Protein AF-A0A3A4V1M1-F1 (afdb_monomer)

Radius of gyration: 19.66 Å; Cα contacts (8 Å, |Δi|>4): 80; chains: 1; bounding box: 63×35×37 Å

Sequence (74 aa):
MKRVALLLLILAACAEEQLTSEQQEYKSLCDQDNNPWMLMNEMKDGKIIGPSCYGCMPNERNHICTREEYKTFA

Solvent-accessible surface area (backbone atoms only — not comparable to full-atom values): 4837 Å² total; per-residue (Å²): 135,87,82,82,80,81,80,80,80,80,76,81,72,77,78,75,81,82,68,51,74,67,54,48,55,43,43,52,52,20,57,74,72,75,22,54,72,42,81,30,46,35,65,55,96,94,35,79,77,54,78,70,38,63,23,48,47,56,93,94,61,54,66,40,68,43,62,69,60,46,66,77,71,113

Nearest PDB structures (foldseek):
  7xi6-assembly1_A  TM=2.782E-01  e=1.916E+00  Saccharolobus solfataricus

Mean predicted aligned error: 10.07 Å

Foldseek 3Di:
DDDDPDDPPPPPPPPDPDDDPQRVVQCVVLVVVVFDWDWFFDDDPNDGDDDIATHTDDPPDGDDHHSVSVVVPD

Structure (mmCIF, N/CA/C/O backbone):
data_AF-A0A3A4V1M1-F1
#
_entry.id   AF-A0A3A4V1M1-F1
#
loop_
_atom_site.group_PDB
_atom_site.id
_atom_site.type_symbol
_atom_site.label_atom_id
_atom_site.label_alt_id
_atom_site.label_comp_id
_atom_site.label_asym_id
_atom_site.label_entity_id
_atom_site.label_seq_id
_atom_site.pdbx_PDB_ins_code
_atom_site.Cartn_x
_atom_site.Cartn_y
_atom_site.Cartn_z
_atom_site.occupancy
_atom_site.B_iso_or_equiv
_atom_site.auth_seq_id
_atom_site.auth_comp_id
_atom_site.auth_asym_id
_atom_site.auth_atom_id
_atom_site.pdbx_PDB_model_num
ATOM 1 N N . MET A 1 1 ? 49.878 -22.058 23.937 1.00 49.50 1 MET A N 1
ATOM 2 C CA . MET A 1 1 ? 48.931 -20.921 23.893 1.00 49.50 1 MET A CA 1
ATOM 3 C C . MET A 1 1 ? 47.681 -21.374 23.142 1.00 49.50 1 MET A C 1
ATOM 5 O O . MET A 1 1 ? 47.744 -21.523 21.928 1.00 49.50 1 MET A O 1
ATOM 9 N N . LYS A 1 2 ? 46.598 -21.730 23.847 1.00 44.12 2 LYS A N 1
ATOM 10 C CA . LYS A 1 2 ? 45.357 -22.234 23.228 1.00 44.12 2 LYS A CA 1
ATOM 11 C C . LYS A 1 2 ? 44.512 -21.034 22.779 1.00 44.12 2 LYS A C 1
ATOM 13 O O . LYS A 1 2 ? 44.108 -20.238 23.618 1.00 44.12 2 LYS A O 1
ATOM 18 N N . ARG A 1 3 ? 44.302 -20.875 21.469 1.00 55.00 3 ARG A N 1
ATOM 19 C CA . ARG A 1 3 ? 43.448 -19.826 20.892 1.00 55.00 3 ARG A CA 1
ATOM 20 C C . ARG A 1 3 ? 41.989 -20.250 21.071 1.00 55.00 3 ARG A C 1
ATOM 22 O O . ARG A 1 3 ? 41.556 -21.205 20.437 1.00 55.00 3 ARG A O 1
ATOM 29 N N . VAL A 1 4 ? 41.258 -19.578 21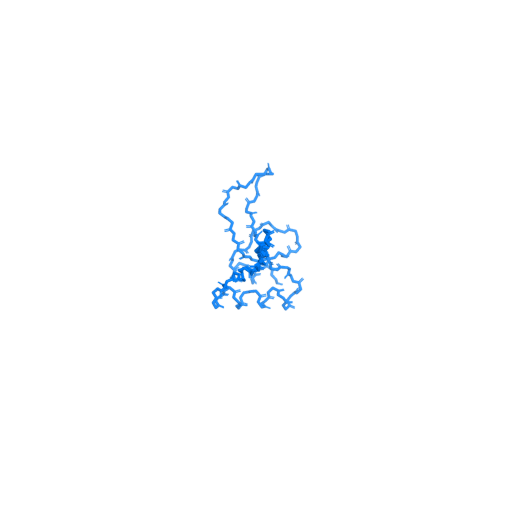.958 1.00 58.78 4 VAL A N 1
ATOM 30 C CA . VAL A 1 4 ? 39.801 -19.719 22.067 1.00 58.78 4 VAL A CA 1
ATOM 31 C C . VAL A 1 4 ? 39.200 -18.880 20.944 1.00 58.78 4 VAL A C 1
ATOM 33 O O . VAL A 1 4 ? 39.205 -17.655 21.007 1.00 58.78 4 VAL A O 1
ATOM 36 N N . ALA A 1 5 ? 38.768 -19.543 19.873 1.00 59.97 5 ALA A N 1
ATOM 37 C CA . ALA A 1 5 ? 38.013 -18.909 18.804 1.00 59.97 5 ALA A CA 1
ATOM 38 C C . ALA A 1 5 ? 36.573 -18.706 19.294 1.00 59.97 5 ALA A C 1
ATOM 40 O O . ALA A 1 5 ? 35.818 -19.664 19.446 1.00 59.97 5 ALA A O 1
ATOM 41 N N . LEU A 1 6 ? 36.223 -17.457 19.595 1.00 55.56 6 LEU A N 1
ATOM 42 C CA . LEU A 1 6 ? 34.869 -17.051 19.946 1.00 55.56 6 LEU A CA 1
ATOM 43 C C . LEU A 1 6 ? 34.055 -16.948 18.644 1.00 55.56 6 LEU A C 1
ATOM 45 O O . LEU A 1 6 ? 34.169 -15.968 17.911 1.00 55.56 6 LEU A O 1
ATOM 49 N N . LEU A 1 7 ? 33.289 -17.990 18.315 1.00 55.91 7 LEU A N 1
ATOM 50 C CA . LEU A 1 7 ? 32.342 -17.972 17.197 1.00 55.91 7 LEU A CA 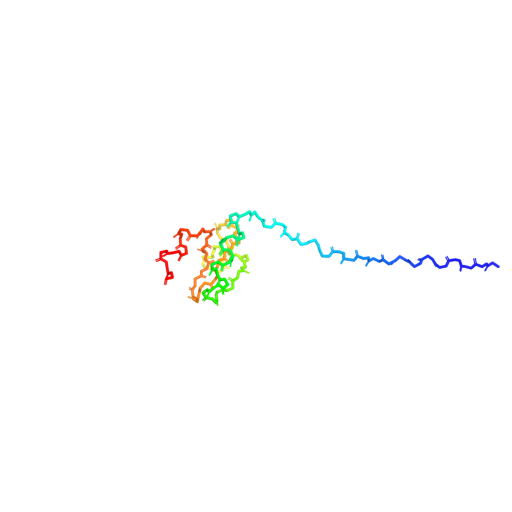1
ATOM 51 C C . LEU A 1 7 ? 31.124 -17.118 17.581 1.00 55.91 7 LEU A C 1
ATOM 53 O O . LEU A 1 7 ? 30.254 -17.557 18.329 1.00 55.91 7 LEU A O 1
ATOM 57 N N . LEU A 1 8 ? 31.071 -15.889 17.065 1.00 58.16 8 LEU A N 1
ATOM 58 C CA . LEU A 1 8 ? 29.889 -15.026 17.100 1.00 58.16 8 LEU A CA 1
ATOM 59 C C . LEU A 1 8 ? 28.867 -15.537 16.073 1.00 58.16 8 LEU A C 1
ATOM 61 O O . LEU A 1 8 ? 28.954 -15.236 14.885 1.00 58.16 8 LEU A O 1
ATOM 65 N N . LEU A 1 9 ? 27.906 -16.337 16.538 1.00 57.28 9 LEU A N 1
ATOM 66 C CA . LEU A 1 9 ? 26.696 -16.678 15.789 1.00 57.28 9 LEU A CA 1
ATOM 67 C C . LEU A 1 9 ? 25.791 -15.441 15.749 1.00 57.28 9 LEU A C 1
ATOM 69 O O . LEU A 1 9 ? 25.068 -15.157 16.702 1.00 57.28 9 LEU A O 1
ATOM 73 N N . ILE A 1 10 ? 25.854 -14.683 14.655 1.00 62.59 10 ILE A N 1
ATOM 74 C CA . ILE A 1 10 ? 24.919 -13.588 14.392 1.00 62.59 10 ILE A CA 1
ATOM 75 C C . ILE A 1 10 ? 23.596 -14.228 13.964 1.00 62.59 10 ILE A C 1
ATOM 77 O O . ILE A 1 10 ? 23.380 -14.529 12.792 1.00 62.59 10 ILE A O 1
ATOM 81 N N . LEU A 1 11 ? 22.724 -14.488 14.939 1.00 58.44 11 LEU A N 1
ATOM 82 C CA . LEU A 1 11 ? 21.320 -14.797 14.697 1.00 58.44 11 LEU A CA 1
ATOM 83 C C . LEU A 1 11 ? 20.662 -13.516 14.178 1.00 58.44 11 LEU A C 1
ATOM 85 O O . LEU A 1 11 ? 20.235 -12.665 14.954 1.00 58.44 11 LEU A O 1
ATOM 89 N N . ALA A 1 12 ? 20.627 -13.361 12.857 1.00 57.50 12 ALA A N 1
ATOM 90 C CA . ALA A 1 12 ? 19.761 -12.399 12.197 1.00 57.50 12 ALA A CA 1
ATOM 91 C C . ALA A 1 12 ? 18.310 -12.854 12.410 1.00 57.50 12 ALA A C 1
ATOM 93 O O . ALA A 1 12 ? 17.722 -13.529 11.570 1.00 57.50 12 ALA A O 1
ATOM 94 N N . ALA A 1 13 ? 17.753 -12.542 13.579 1.00 55.62 13 ALA A N 1
ATOM 95 C CA . ALA A 1 13 ? 16.316 -12.542 13.761 1.00 55.62 13 ALA A CA 1
ATOM 96 C C . ALA A 1 13 ? 15.773 -11.466 12.815 1.00 55.62 13 ALA A C 1
ATOM 98 O O . ALA A 1 13 ? 15.956 -10.272 13.055 1.00 55.62 13 ALA A O 1
ATOM 99 N N . CYS A 1 14 ? 15.184 -11.889 11.697 1.00 59.25 14 CYS A N 1
ATOM 100 C CA . CYS A 1 14 ? 14.320 -11.028 10.905 1.00 59.25 14 CYS A CA 1
ATOM 101 C C . CYS A 1 14 ? 13.254 -10.497 11.864 1.00 59.25 14 CYS A C 1
ATOM 103 O O . CYS A 1 14 ? 12.430 -11.265 12.352 1.00 59.25 14 CYS A O 1
ATOM 105 N N . ALA A 1 15 ? 13.334 -9.214 12.213 1.00 61.94 15 ALA A N 1
ATOM 106 C CA . ALA A 1 15 ? 12.289 -8.549 12.967 1.00 61.94 15 ALA A CA 1
ATOM 107 C C . ALA A 1 15 ? 11.033 -8.578 12.092 1.00 61.94 15 ALA A C 1
ATOM 109 O O . ALA A 1 15 ? 10.948 -7.851 11.106 1.00 61.94 15 ALA A O 1
ATOM 110 N N . GLU A 1 16 ? 10.110 -9.486 12.397 1.00 63.44 16 GLU A N 1
ATOM 111 C CA . GLU A 1 16 ? 8.795 -9.493 11.772 1.00 63.44 16 GLU A CA 1
ATOM 112 C C . GLU A 1 16 ? 8.102 -8.189 12.172 1.00 63.44 16 GLU A C 1
ATOM 114 O O . GLU A 1 16 ? 7.903 -7.907 13.356 1.00 63.44 16 GLU A O 1
ATOM 119 N N . GLU A 1 17 ? 7.810 -7.346 11.184 1.00 69.19 17 GLU A N 1
ATOM 120 C CA . GLU A 1 17 ? 7.098 -6.093 11.396 1.00 69.19 17 GLU A CA 1
ATOM 121 C C . GLU A 1 17 ? 5.688 -6.431 11.910 1.00 69.19 17 GLU A C 1
ATOM 123 O O . GLU A 1 17 ? 4.876 -7.027 11.200 1.00 69.19 17 GLU A O 1
ATOM 128 N N . GLN A 1 18 ? 5.411 -6.124 13.183 1.00 78.81 18 GLN A N 1
ATOM 129 C CA . GLN A 1 18 ? 4.097 -6.363 13.777 1.00 78.81 18 GLN A CA 1
ATOM 130 C C . GLN A 1 18 ? 3.080 -5.395 13.173 1.00 78.81 18 GLN A C 1
ATOM 132 O O . GLN A 1 18 ? 3.040 -4.217 13.520 1.00 78.81 18 GLN A O 1
ATOM 137 N N . LEU A 1 19 ? 2.238 -5.919 12.284 1.00 84.69 19 LEU A N 1
ATOM 138 C CA . LEU A 1 19 ? 1.081 -5.205 11.754 1.00 84.69 19 LEU A CA 1
ATOM 139 C C . LEU A 1 19 ? 0.063 -4.929 12.868 1.00 84.69 19 LEU A C 1
ATOM 141 O O . LEU A 1 19 ? -0.181 -5.787 13.724 1.00 84.69 19 LEU A O 1
ATOM 145 N N . THR A 1 20 ? -0.575 -3.760 12.827 1.00 88.88 20 THR A N 1
ATOM 146 C CA . THR A 1 20 ? -1.744 -3.475 13.671 1.00 88.88 20 THR A CA 1
ATOM 147 C C . THR A 1 20 ? -2.906 -4.410 13.314 1.00 88.88 20 THR A C 1
ATOM 149 O O . THR A 1 20 ? -2.942 -4.982 12.224 1.00 88.88 20 THR A O 1
ATOM 152 N N . SER A 1 21 ? -3.896 -4.556 14.201 1.00 89.25 21 SER A N 1
ATOM 153 C CA . SER A 1 21 ? -5.088 -5.372 13.914 1.00 89.25 21 SER A CA 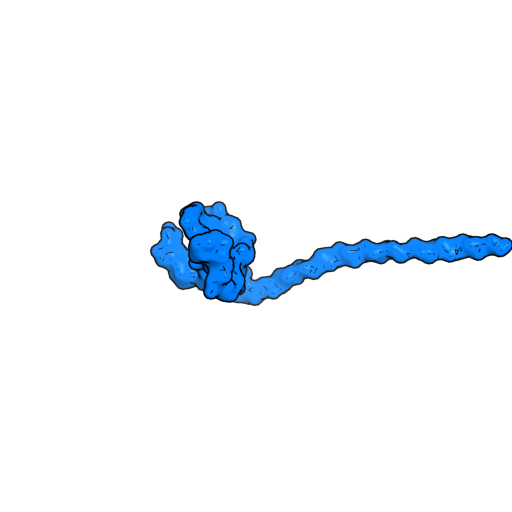1
ATOM 154 C C . SER A 1 21 ? -5.824 -4.907 12.652 1.00 89.25 21 SER A C 1
ATOM 156 O O . SER A 1 21 ? -6.260 -5.723 11.849 1.00 89.25 21 SER A O 1
ATOM 158 N N . GLU A 1 22 ? -5.894 -3.594 12.430 1.00 86.69 22 GLU A N 1
ATOM 159 C CA . GLU A 1 22 ? -6.492 -3.005 11.229 1.00 86.69 22 GLU A CA 1
ATOM 160 C C . GLU A 1 22 ? -5.698 -3.353 9.960 1.00 86.69 22 GLU A C 1
ATOM 162 O O . GLU A 1 22 ? -6.277 -3.740 8.946 1.00 86.69 22 GLU A O 1
ATOM 167 N N . GLN A 1 23 ? -4.365 -3.290 10.022 1.00 88.31 23 GLN A N 1
ATOM 168 C CA . GLN A 1 23 ? -3.502 -3.694 8.910 1.00 88.31 23 GLN A CA 1
ATOM 169 C C . GLN A 1 23 ? -3.594 -5.197 8.626 1.00 88.31 23 GLN A C 1
ATOM 171 O O . GLN A 1 23 ? -3.528 -5.597 7.468 1.00 88.31 23 GLN A O 1
ATOM 176 N N . GLN A 1 24 ? -3.771 -6.033 9.652 1.00 91.75 24 GLN A N 1
ATOM 177 C CA . GLN A 1 24 ? -3.989 -7.472 9.477 1.00 91.75 24 GLN A CA 1
ATOM 178 C C . GLN A 1 24 ? -5.317 -7.761 8.770 1.00 91.75 24 GLN A C 1
ATOM 180 O O . GLN A 1 24 ? -5.345 -8.567 7.839 1.00 91.75 24 GLN A O 1
ATOM 185 N N . GLU A 1 25 ? -6.401 -7.087 9.167 1.00 91.25 25 GLU A N 1
ATOM 186 C CA . GLU A 1 25 ? -7.695 -7.194 8.484 1.00 91.25 25 GLU A CA 1
ATOM 187 C C . GLU A 1 25 ? -7.597 -6.740 7.026 1.00 91.25 25 GLU A C 1
ATOM 189 O O . GLU A 1 25 ? -8.090 -7.424 6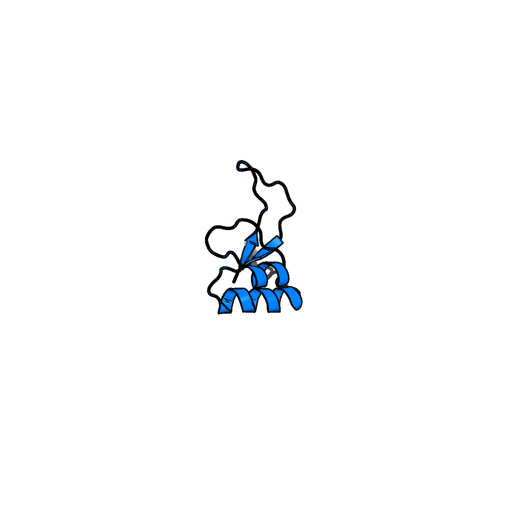.128 1.00 91.25 25 GLU A O 1
ATOM 194 N N . TYR A 1 26 ? -6.931 -5.610 6.777 1.00 92.19 26 TYR A N 1
ATOM 195 C CA . TYR A 1 26 ? -6.762 -5.094 5.425 1.00 92.19 26 TYR A CA 1
ATOM 196 C C . TYR A 1 26 ? -5.898 -6.030 4.566 1.00 92.19 26 TYR A C 1
ATOM 198 O O . TYR A 1 26 ? -6.310 -6.398 3.467 1.00 92.19 26 TYR A O 1
ATOM 206 N N . LYS A 1 27 ? -4.768 -6.520 5.092 1.00 92.81 27 LYS A N 1
ATOM 207 C CA . LYS A 1 27 ? -3.932 -7.521 4.416 1.00 92.81 27 LYS A CA 1
ATOM 208 C C . LYS A 1 27 ? -4.723 -8.782 4.063 1.00 92.81 27 LYS A C 1
ATOM 210 O O . LYS A 1 27 ? -4.583 -9.291 2.954 1.00 92.81 27 LYS A O 1
ATOM 215 N N . SER A 1 28 ? -5.552 -9.285 4.981 1.00 93.31 28 SER A N 1
ATOM 216 C CA . SER A 1 28 ? -6.363 -10.480 4.726 1.00 93.31 28 SER A CA 1
ATOM 217 C C . SER A 1 28 ? -7.321 -10.287 3.549 1.00 93.31 28 SER A C 1
ATOM 219 O O . SER A 1 28 ? -7.528 -11.230 2.789 1.00 93.31 28 SER A O 1
ATOM 221 N N . LEU A 1 29 ? -7.863 -9.079 3.363 1.00 91.75 29 LEU A N 1
ATOM 222 C CA . LEU A 1 29 ? -8.673 -8.746 2.189 1.00 91.75 29 LEU A CA 1
ATOM 223 C C . LEU A 1 29 ? -7.837 -8.745 0.904 1.00 91.75 29 LEU A C 1
ATOM 225 O O . LEU A 1 29 ? -8.262 -9.340 -0.080 1.00 91.75 29 LEU A O 1
ATOM 229 N N . CYS A 1 30 ? -6.631 -8.165 0.924 1.00 92.00 30 CYS A N 1
ATOM 230 C CA . CYS A 1 30 ? -5.727 -8.231 -0.230 1.00 92.00 30 CYS A CA 1
ATOM 231 C C . CYS A 1 30 ? -5.450 -9.684 -0.640 1.00 92.00 30 CYS A C 1
ATOM 233 O O . CYS A 1 30 ? -5.570 -10.032 -1.813 1.00 92.00 30 CYS A O 1
ATOM 235 N N . ASP A 1 31 ? -5.123 -10.538 0.338 1.00 93.25 31 ASP A N 1
ATOM 236 C CA . ASP A 1 31 ? -4.813 -11.949 0.105 1.00 93.25 31 ASP A CA 1
ATOM 237 C C . ASP A 1 31 ? -6.028 -12.706 -0.481 1.00 93.25 31 ASP A C 1
ATOM 239 O O . ASP A 1 31 ? -5.857 -13.524 -1.384 1.00 93.25 31 ASP A O 1
ATOM 243 N N . GLN A 1 32 ? -7.251 -12.425 -0.003 1.00 93.25 32 GLN A N 1
ATOM 244 C CA . GLN A 1 32 ? -8.497 -13.028 -0.515 1.00 93.25 32 GLN A CA 1
ATOM 245 C C . GLN A 1 32 ? -8.743 -12.693 -1.990 1.00 93.25 32 GLN A C 1
ATOM 247 O O . GLN A 1 32 ? -9.159 -13.560 -2.762 1.00 93.25 32 GLN A O 1
ATOM 252 N N . ASP A 1 33 ? -8.423 -11.465 -2.387 1.00 91.44 33 ASP A N 1
ATOM 253 C CA . ASP A 1 33 ? -8.607 -10.976 -3.752 1.00 91.44 33 ASP A CA 1
ATOM 254 C C . ASP A 1 33 ? -7.393 -11.253 -4.658 1.00 91.44 33 ASP A C 1
ATOM 256 O O . ASP A 1 33 ? -7.360 -10.823 -5.810 1.00 91.44 33 ASP A O 1
ATOM 260 N N . ASN A 1 34 ? -6.401 -12.007 -4.167 1.00 91.62 34 ASN A N 1
ATOM 261 C CA . ASN A 1 34 ? -5.135 -12.302 -4.849 1.00 91.62 34 ASN A CA 1
ATOM 262 C C . ASN A 1 34 ? -4.309 -11.052 -5.210 1.00 91.62 34 ASN A C 1
ATOM 264 O O . ASN A 1 34 ? -3.544 -11.066 -6.177 1.00 91.62 34 ASN A O 1
ATOM 268 N N . ASN A 1 35 ? -4.429 -9.985 -4.419 1.00 91.19 35 ASN A N 1
ATOM 269 C CA . ASN A 1 35 ? -3.643 -8.767 -4.572 1.00 91.19 35 ASN A CA 1
ATOM 270 C C . ASN A 1 35 ? -2.453 -8.755 -3.593 1.00 91.19 35 ASN A C 1
ATOM 272 O O . ASN A 1 35 ? -2.632 -9.028 -2.404 1.00 91.19 35 ASN A O 1
ATOM 276 N N . PRO A 1 36 ? -1.230 -8.411 -4.040 1.00 91.00 36 PRO A N 1
ATOM 277 C CA . PRO A 1 36 ? -0.074 -8.320 -3.154 1.00 91.00 36 PRO A CA 1
ATOM 278 C C . PRO A 1 36 ? -0.252 -7.260 -2.061 1.00 91.00 36 PRO A C 1
ATOM 280 O O . PRO A 1 36 ? -0.654 -6.132 -2.344 1.00 91.00 36 PRO A O 1
ATOM 283 N N . TRP A 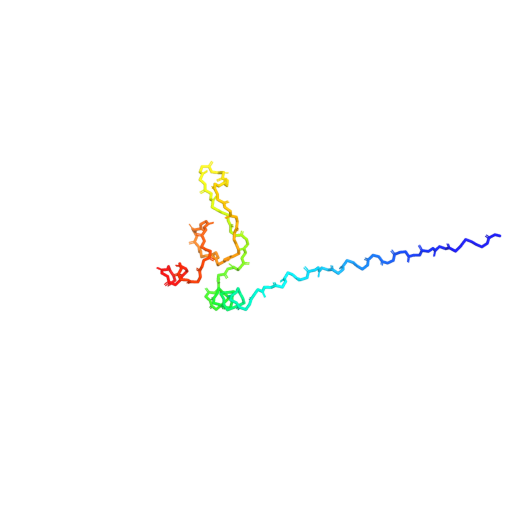1 37 ? 0.122 -7.603 -0.826 1.00 92.12 37 TRP A N 1
ATOM 284 C CA . TRP A 1 37 ? 0.323 -6.644 0.264 1.00 92.12 37 TRP A CA 1
ATOM 285 C C . TRP A 1 37 ? 1.761 -6.137 0.254 1.00 92.12 37 TRP A C 1
ATOM 287 O O . TRP A 1 37 ? 2.696 -6.921 0.438 1.00 92.12 37 TRP A O 1
ATOM 297 N N . MET A 1 38 ? 1.956 -4.837 0.052 1.00 91.00 38 MET A N 1
ATOM 298 C CA . MET A 1 38 ? 3.297 -4.257 -0.026 1.00 91.00 38 MET A CA 1
ATOM 299 C C . MET A 1 38 ? 3.319 -2.772 0.325 1.00 91.00 38 MET A C 1
ATOM 301 O O . MET A 1 38 ? 2.279 -2.133 0.469 1.00 91.00 38 MET A O 1
ATOM 305 N N . LEU A 1 39 ? 4.528 -2.231 0.476 1.00 89.94 39 LEU A N 1
ATOM 306 C CA . LEU A 1 39 ? 4.741 -0.804 0.668 1.00 89.94 39 LEU A CA 1
ATOM 307 C C . LEU A 1 39 ? 4.456 -0.059 -0.644 1.00 89.94 39 LEU A C 1
ATOM 309 O O . LEU A 1 39 ? 5.200 -0.167 -1.621 1.00 89.94 39 LEU A O 1
ATOM 313 N N . MET A 1 40 ? 3.376 0.704 -0.642 1.00 89.94 40 MET A N 1
ATOM 314 C CA . MET A 1 40 ? 2.910 1.547 -1.729 1.00 89.94 40 MET A CA 1
ATOM 315 C C . MET A 1 40 ? 3.556 2.932 -1.627 1.00 89.94 40 MET A C 1
ATOM 317 O O . MET A 1 40 ? 3.805 3.440 -0.531 1.00 89.94 40 MET A O 1
ATOM 321 N N . ASN A 1 41 ? 3.818 3.554 -2.777 1.00 89.94 41 ASN A N 1
ATOM 322 C CA . ASN A 1 41 ? 4.361 4.908 -2.853 1.00 89.94 41 ASN A CA 1
ATOM 323 C C . ASN A 1 41 ? 3.568 5.733 -3.862 1.00 89.94 41 ASN A C 1
ATOM 325 O O . ASN A 1 41 ? 3.452 5.349 -5.025 1.00 89.94 41 ASN A O 1
ATOM 329 N N . GLU A 1 42 ? 3.090 6.905 -3.456 1.00 87.56 42 GLU A N 1
ATOM 330 C CA . GLU A 1 42 ? 2.466 7.830 -4.397 1.00 87.56 42 GLU A CA 1
ATOM 331 C C . GLU A 1 42 ? 3.511 8.388 -5.367 1.00 87.56 42 GLU A C 1
ATOM 333 O O . GLU A 1 42 ? 4.421 9.115 -4.962 1.00 87.56 42 GLU A O 1
ATOM 338 N N . MET A 1 43 ? 3.383 8.050 -6.653 1.00 86.62 43 MET A N 1
ATOM 339 C CA . MET A 1 43 ? 4.319 8.468 -7.694 1.00 86.62 43 MET A CA 1
ATOM 340 C C . MET A 1 43 ? 3.679 9.418 -8.707 1.00 86.62 43 MET A C 1
ATOM 342 O O . MET A 1 43 ? 2.619 9.129 -9.262 1.00 86.62 43 MET A O 1
ATOM 346 N N . LYS A 1 44 ? 4.386 10.507 -9.025 1.00 86.44 44 LYS A N 1
ATOM 347 C CA . LYS A 1 44 ? 4.069 11.435 -10.116 1.00 86.44 44 LYS A CA 1
ATOM 348 C C . LYS A 1 44 ? 5.338 11.759 -10.896 1.00 86.44 44 LYS A C 1
ATOM 350 O O . LYS A 1 44 ? 6.358 12.105 -10.304 1.00 86.44 44 LYS A O 1
ATOM 355 N N . ASP A 1 45 ? 5.288 11.600 -12.218 1.00 90.88 45 ASP A N 1
ATOM 356 C CA . ASP A 1 45 ? 6.423 11.835 -13.124 1.00 90.88 45 ASP A CA 1
ATOM 357 C C . ASP A 1 45 ? 7.706 11.087 -12.696 1.00 90.88 45 ASP A C 1
ATOM 359 O O . ASP A 1 45 ? 8.813 11.625 -12.719 1.00 90.88 45 ASP A O 1
ATOM 363 N N . GLY A 1 46 ? 7.543 9.837 -12.240 1.00 87.00 46 GLY A N 1
ATOM 364 C CA . GLY A 1 46 ? 8.641 8.982 -11.774 1.00 87.00 46 GLY A CA 1
ATOM 365 C C . GLY A 1 46 ? 9.209 9.342 -10.395 1.00 87.00 46 GLY A C 1
ATOM 366 O O . GLY A 1 46 ? 10.194 8.737 -9.975 1.00 87.00 46 GLY A O 1
ATOM 367 N N . LYS A 1 47 ? 8.613 10.302 -9.678 1.00 89.44 47 LYS A N 1
ATOM 368 C CA . LYS A 1 47 ? 9.051 10.738 -8.344 1.00 89.44 47 LYS A CA 1
ATOM 369 C C . LYS A 1 47 ? 8.015 10.401 -7.285 1.00 89.44 47 LYS A C 1
ATOM 371 O O . LYS A 1 47 ? 6.822 10.531 -7.537 1.00 89.44 47 LYS A O 1
ATOM 376 N N . ILE A 1 48 ? 8.481 10.031 -6.094 1.00 89.94 48 ILE A N 1
ATOM 377 C CA . ILE A 1 48 ? 7.625 9.874 -4.915 1.00 89.94 48 ILE A CA 1
ATOM 378 C C . ILE A 1 48 ? 7.197 11.269 -4.446 1.00 89.94 48 ILE A C 1
ATOM 380 O O . ILE A 1 48 ? 8.052 12.130 -4.232 1.00 89.94 48 ILE A O 1
ATOM 384 N N . ILE A 1 49 ? 5.890 11.497 -4.323 1.00 91.38 49 ILE A N 1
ATOM 385 C CA . ILE A 1 49 ? 5.312 12.800 -3.950 1.00 91.38 49 ILE A CA 1
ATOM 386 C C . ILE A 1 49 ? 4.539 12.782 -2.626 1.00 91.38 49 ILE A C 1
ATOM 388 O O . ILE A 1 49 ? 4.109 13.839 -2.171 1.00 91.38 49 ILE A O 1
ATOM 392 N N . GLY A 1 50 ? 4.386 11.614 -2.003 1.00 87.06 50 GLY A N 1
ATOM 393 C CA . GLY A 1 50 ? 3.616 11.432 -0.775 1.00 87.06 50 GLY A CA 1
ATOM 394 C C . GLY A 1 50 ? 4.288 10.468 0.206 1.00 87.06 50 GLY A C 1
ATOM 395 O O . GLY A 1 50 ? 5.298 9.844 -0.133 1.00 87.06 50 GLY A O 1
ATOM 396 N N . PRO A 1 51 ? 3.762 10.362 1.438 1.00 89.50 51 PRO A N 1
ATOM 397 C CA . PRO A 1 51 ? 4.219 9.365 2.399 1.00 89.50 51 PRO A CA 1
ATOM 398 C C . PRO A 1 51 ? 3.901 7.952 1.897 1.00 89.50 51 PRO A C 1
ATOM 400 O O . PRO A 1 51 ? 2.852 7.732 1.299 1.00 89.50 51 PRO A O 1
ATOM 403 N N . SER A 1 52 ? 4.791 6.998 2.171 1.00 89.56 52 SER A N 1
ATOM 404 C CA . SER A 1 52 ? 4.557 5.581 1.882 1.00 89.56 52 SER A CA 1
ATOM 405 C C . SER A 1 52 ? 3.535 4.980 2.850 1.00 89.56 52 SER A C 1
AT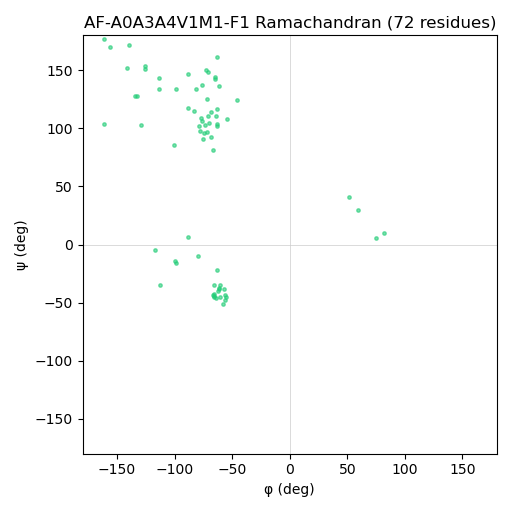OM 407 O O . SER A 1 52 ? 3.471 5.369 4.019 1.00 89.56 52 SER A O 1
ATOM 409 N N . CYS A 1 53 ? 2.788 3.980 2.394 1.00 89.06 53 CYS A N 1
ATOM 410 C CA . CYS A 1 53 ? 1.851 3.21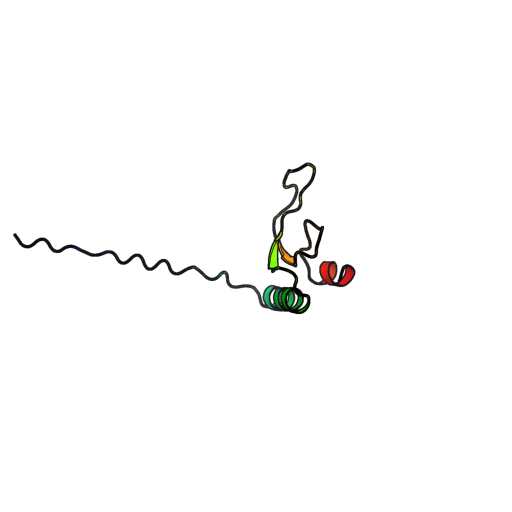8 3.218 1.00 89.06 53 CYS A CA 1
ATOM 411 C C . CYS A 1 53 ? 1.880 1.739 2.826 1.00 89.06 53 CYS A C 1
ATOM 413 O O . CYS A 1 53 ? 2.166 1.413 1.680 1.00 89.06 53 CYS A O 1
ATOM 415 N N . TYR A 1 54 ? 1.578 0.827 3.747 1.00 90.25 54 TYR A N 1
ATOM 416 C CA . TYR A 1 54 ? 1.307 -0.556 3.355 1.00 90.25 54 TYR A CA 1
ATOM 417 C C . TYR A 1 54 ? -0.139 -0.689 2.865 1.00 90.25 54 TYR A C 1
ATOM 419 O O . TYR A 1 54 ? -1.055 -0.185 3.517 1.00 90.25 54 TYR A O 1
ATOM 427 N N . GLY A 1 55 ? -0.340 -1.362 1.732 1.00 92.12 55 GLY A N 1
ATOM 428 C CA . GLY A 1 55 ? -1.657 -1.519 1.115 1.00 92.12 55 GLY A CA 1
ATOM 429 C C . GLY A 1 55 ? -1.728 -2.671 0.115 1.00 92.12 55 GLY A C 1
ATOM 430 O O . GLY A 1 55 ? -0.721 -3.333 -0.153 1.00 92.12 55 GLY A O 1
ATOM 431 N N . CYS A 1 56 ? -2.922 -2.911 -0.440 1.00 91.19 56 CYS A N 1
ATOM 432 C CA . CYS A 1 56 ? -3.092 -3.838 -1.558 1.00 91.19 56 CYS A CA 1
ATOM 433 C C . CYS A 1 56 ? -2.618 -3.185 -2.866 1.00 91.19 56 CYS A C 1
ATOM 435 O O . CYS A 1 56 ? -2.981 -2.040 -3.150 1.00 91.19 56 CYS A O 1
ATOM 437 N N . MET A 1 57 ? -1.895 -3.928 -3.704 1.00 87.81 57 MET A N 1
ATOM 438 C CA . MET A 1 57 ? -1.555 -3.523 -5.072 1.00 87.81 57 MET A CA 1
ATOM 439 C C . MET A 1 57 ? -2.476 -4.217 -6.093 1.00 87.81 57 MET A C 1
ATOM 441 O O . MET A 1 57 ? -2.105 -5.264 -6.622 1.00 87.81 57 MET A O 1
ATOM 445 N N . PRO A 1 58 ? -3.669 -3.674 -6.404 1.00 82.12 58 PRO A N 1
ATOM 446 C CA . PRO A 1 58 ? -4.436 -4.145 -7.549 1.00 82.12 58 PRO A CA 1
ATOM 447 C C . PRO A 1 58 ? -3.751 -3.717 -8.851 1.00 82.12 58 PRO A C 1
ATOM 449 O O . PRO A 1 58 ? -3.096 -2.670 -8.911 1.00 82.12 58 PRO A O 1
ATOM 452 N N . ASN A 1 59 ? -3.901 -4.535 -9.896 1.00 72.75 59 ASN A N 1
ATOM 453 C CA . ASN A 1 59 ? -3.294 -4.302 -11.207 1.00 72.75 59 ASN A CA 1
ATOM 454 C C . ASN A 1 59 ? -3.486 -2.836 -11.661 1.00 72.75 59 ASN A C 1
ATOM 456 O O . ASN A 1 59 ? -4.609 -2.347 -11.742 1.00 72.75 59 ASN A O 1
ATOM 460 N N . GLU A 1 60 ? -2.369 -2.166 -11.972 1.00 65.19 60 GLU A N 1
ATOM 461 C CA . GLU A 1 60 ? -2.274 -0.827 -12.590 1.00 65.19 60 GLU A CA 1
ATOM 462 C C . GLU A 1 60 ? -2.407 0.431 -11.697 1.00 65.19 60 GLU A C 1
ATOM 464 O O . GLU A 1 60 ? -2.435 1.537 -12.245 1.00 65.19 60 GLU A O 1
ATOM 469 N N . ARG A 1 61 ? -2.412 0.353 -10.351 1.00 66.25 61 ARG A N 1
ATOM 470 C CA . ARG A 1 61 ? -2.397 1.575 -9.502 1.00 66.25 61 ARG A CA 1
ATOM 471 C C . ARG A 1 61 ? -1.280 1.661 -8.462 1.00 66.25 61 ARG A C 1
ATOM 473 O O . ARG A 1 61 ? -0.798 0.670 -7.931 1.00 66.25 61 ARG A O 1
ATOM 480 N N . ASN A 1 62 ? -0.913 2.912 -8.163 1.00 66.44 62 ASN A N 1
ATOM 481 C CA . ASN A 1 62 ? 0.325 3.264 -7.465 1.00 66.44 62 ASN A CA 1
ATOM 482 C C . ASN A 1 62 ? 0.169 3.536 -5.955 1.00 66.44 62 ASN A C 1
ATOM 484 O O . ASN A 1 62 ? 1.175 3.531 -5.254 1.00 66.44 62 ASN A O 1
ATOM 488 N N . HIS A 1 63 ? -1.040 3.768 -5.418 1.00 78.75 63 HIS A N 1
ATOM 489 C CA . HIS A 1 63 ? -1.195 4.099 -3.991 1.00 78.75 63 HIS A CA 1
ATOM 490 C C . HIS A 1 63 ? -2.632 3.893 -3.469 1.00 78.75 63 HIS A C 1
ATOM 492 O O . HIS A 1 63 ? -3.503 4.702 -3.769 1.00 78.75 63 HIS A O 1
ATOM 498 N N . ILE A 1 64 ? -2.889 2.815 -2.715 1.00 86.94 64 ILE A N 1
ATOM 499 C CA . ILE A 1 64 ? -4.167 2.564 -2.016 1.00 86.94 64 ILE A CA 1
ATOM 500 C C . ILE A 1 64 ? -3.845 2.242 -0.554 1.00 86.94 64 ILE A C 1
ATOM 502 O O . ILE A 1 64 ? -3.389 1.139 -0.246 1.00 86.94 64 ILE A O 1
ATOM 506 N N . CYS A 1 65 ? -4.057 3.202 0.344 1.00 85.38 65 CYS A N 1
ATOM 507 C CA . CYS A 1 65 ? -3.548 3.128 1.717 1.00 85.38 65 CYS A CA 1
ATOM 508 C C . CYS A 1 65 ? -4.582 2.685 2.744 1.00 85.38 65 CYS A C 1
ATOM 510 O O . CYS A 1 65 ? -4.218 2.342 3.867 1.00 85.38 65 CYS A O 1
ATOM 512 N N . THR A 1 66 ? -5.860 2.693 2.380 1.00 87.31 66 THR A N 1
ATOM 513 C CA . THR A 1 66 ? -6.949 2.331 3.284 1.00 87.31 66 THR A CA 1
ATOM 514 C C . THR A 1 66 ? -7.823 1.239 2.690 1.00 87.31 66 THR A C 1
ATOM 516 O O . THR A 1 66 ? -7.962 1.096 1.471 1.00 87.31 66 THR A O 1
ATOM 519 N N . ARG A 1 67 ? -8.457 0.470 3.575 1.00 86.19 67 ARG A N 1
ATOM 520 C CA . ARG A 1 67 ? -9.435 -0.551 3.193 1.00 86.19 67 ARG A CA 1
ATOM 521 C C . ARG A 1 67 ? -10.630 0.069 2.469 1.00 86.19 67 ARG A C 1
ATOM 523 O O . ARG A 1 67 ? -11.187 -0.542 1.562 1.00 86.19 67 ARG A O 1
ATOM 530 N N . GLU A 1 68 ? -11.053 1.252 2.897 1.00 88.50 68 GLU A N 1
ATOM 531 C CA . GLU A 1 68 ? -12.172 1.992 2.320 1.00 88.50 68 GLU A CA 1
ATOM 532 C C . GLU A 1 68 ? -11.872 2.387 0.873 1.00 88.50 68 GLU A C 1
ATOM 534 O O . GLU A 1 68 ? -12.703 2.129 0.007 1.00 88.50 68 GLU A O 1
ATOM 539 N N . GLU A 1 69 ? -10.677 2.921 0.594 1.00 86.19 69 GLU A N 1
ATOM 540 C CA . GLU A 1 69 ? -10.235 3.182 -0.780 1.00 86.19 69 GLU A CA 1
ATOM 541 C C . GLU A 1 69 ? -10.247 1.887 -1.592 1.00 86.19 69 GLU A C 1
ATOM 543 O O . GLU A 1 69 ? -10.893 1.832 -2.634 1.00 86.19 69 GLU A O 1
ATOM 548 N N . TYR A 1 70 ? -9.629 0.819 -1.086 1.00 86.69 70 TYR A N 1
ATOM 549 C CA . TYR A 1 70 ? -9.561 -0.471 -1.774 1.00 86.69 70 TYR A CA 1
ATOM 550 C C . TYR A 1 70 ? -10.937 -1.033 -2.168 1.00 86.69 70 TYR A C 1
ATOM 552 O O . TYR A 1 70 ? -11.138 -1.421 -3.318 1.00 86.69 70 TYR A O 1
ATOM 560 N N . LYS A 1 71 ? -11.918 -0.986 -1.258 1.00 83.62 71 LYS A N 1
ATOM 561 C CA . LYS A 1 71 ? -13.301 -1.434 -1.510 1.00 83.62 71 LYS A CA 1
ATOM 562 C C . LYS A 1 71 ? -14.039 -0.633 -2.580 1.00 83.62 71 LYS A C 1
ATOM 564 O O . LYS A 1 71 ? -15.029 -1.117 -3.110 1.00 83.62 71 LYS A O 1
ATOM 569 N N . THR A 1 72 ? -13.622 0.601 -2.861 1.00 80.31 72 THR A N 1
ATOM 570 C CA . THR A 1 72 ? -14.208 1.375 -3.969 1.00 80.31 72 THR A CA 1
ATOM 571 C C . THR A 1 72 ? -13.652 0.981 -5.334 1.00 80.31 72 THR A C 1
ATOM 573 O O . THR A 1 72 ? -14.189 1.420 -6.352 1.00 80.31 72 THR A O 1
ATOM 576 N N . PHE A 1 73 ? -12.593 0.167 -5.362 1.00 72.31 73 PHE A N 1
AT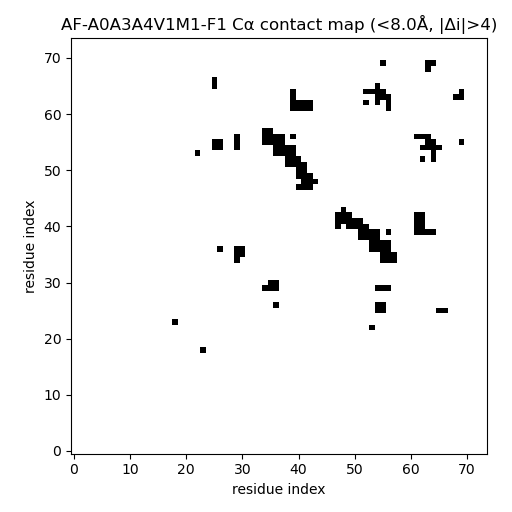OM 577 C CA . PHE A 1 73 ? -11.905 -0.245 -6.582 1.00 72.31 73 PHE A CA 1
ATOM 578 C C . PHE A 1 73 ? -12.050 -1.734 -6.913 1.00 72.31 73 PHE A C 1
ATOM 580 O O . PHE A 1 73 ? -12.071 -2.051 -8.101 1.00 72.31 73 PHE A O 1
ATOM 587 N N . ALA A 1 74 ? -12.090 -2.612 -5.904 1.00 62.50 74 ALA A N 1
ATOM 58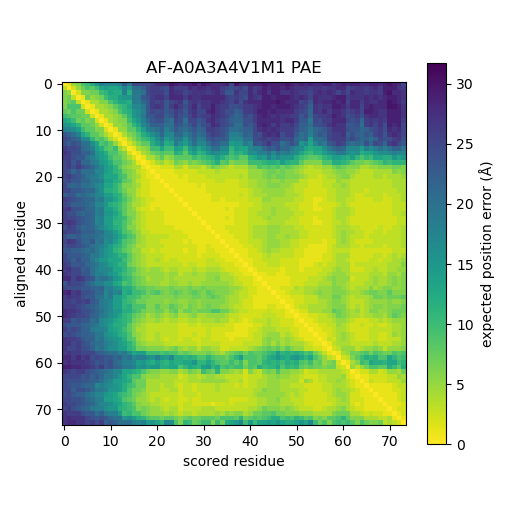8 C CA . ALA A 1 74 ? -12.313 -4.054 -6.063 1.00 62.50 74 ALA A CA 1
ATOM 589 C C . ALA A 1 74 ? -13.773 -4.367 -6.429 1.00 62.50 74 ALA A C 1
ATOM 591 O O . ALA A 1 74 ? -13.980 -5.241 -7.302 1.00 62.50 74 ALA A O 1
#

pLDDT: mean 79.89, std 13.94, range [44.12, 93.31]

Secondary structure (DSSP, 8-state):
--------------------HHHHHHHHHHHHTTPPEEEE--EETTEE-S--EEEE--TT-S---SHHHHHTT-